Protein AF-A0A963YQ04-F1 (afdb_monomer_lite)

Sequence (102 aa):
MTAATEMTETMDIVLIDKDVKARAAAVAAEAGVSLDTFIRDAILDKLDEAEEDAAFAQLAEERWQEVQDTGLTVAWDEARGWLEARARGENPPRPTGRRLAR

pLDDT: mean 91.17, std 14.15, range [36.91, 98.31]

Secondary structure (DSSP, 8-state):
-----------------HHHHHHHHHHHHHHT--HHHHHHHHHHHHHHHHHHHHHHHHHHHHHHHHHHHH-EE--HHHHHHHHHHHHTT--PPPPPPEEPP-

Organism: NCBI:txid2802396

Radius of gyration: 24.07 Å; chains: 1; bounding box: 66×30×49 Å

Structure (mmCIF, N/CA/C/O backbone):
data_AF-A0A963YQ04-F1
#
_entry.id   AF-A0A963YQ04-F1
#
loop_
_atom_site.group_PDB
_atom_site.id
_atom_site.type_symbol
_atom_site.label_atom_id
_atom_site.label_alt_id
_atom_site.label_comp_id
_atom_site.label_asym_id
_atom_site.label_entity_id
_atom_site.label_seq_id
_atom_site.pdbx_PDB_ins_code
_atom_site.Cartn_x
_atom_site.Cartn_y
_atom_site.Cartn_z
_atom_site.occupancy
_atom_site.B_iso_or_equiv
_atom_site.auth_seq_id
_atom_site.auth_comp_id
_atom_site.auth_asym_id
_atom_site.auth_atom_id
_atom_site.pdbx_PDB_model_num
ATOM 1 N N . MET A 1 1 ? 37.331 15.023 10.608 1.00 38.59 1 MET A N 1
ATOM 2 C CA . MET A 1 1 ? 37.421 13.856 9.710 1.00 38.59 1 MET A CA 1
ATOM 3 C C . MET A 1 1 ? 35.991 13.394 9.501 1.00 38.59 1 MET A C 1
ATOM 5 O O . MET A 1 1 ? 35.443 12.708 10.350 1.00 38.59 1 MET A O 1
ATOM 9 N N . THR A 1 2 ? 35.335 13.973 8.500 1.00 36.91 2 THR A N 1
ATOM 10 C CA . THR A 1 2 ? 33.893 13.837 8.263 1.00 36.91 2 THR A CA 1
ATOM 11 C C . THR A 1 2 ? 33.693 12.591 7.418 1.00 36.91 2 THR A C 1
ATOM 13 O O . THR A 1 2 ? 34.224 12.531 6.312 1.00 36.91 2 THR A O 1
ATOM 16 N N . ALA A 1 3 ? 33.015 11.582 7.965 1.00 41.25 3 ALA A N 1
ATOM 17 C CA . ALA A 1 3 ? 32.646 10.391 7.217 1.00 41.25 3 ALA A CA 1
ATOM 18 C C . ALA A 1 3 ? 31.752 10.823 6.049 1.00 41.25 3 ALA A C 1
ATOM 20 O O . ALA A 1 3 ? 30.687 11.403 6.259 1.00 41.25 3 ALA A O 1
ATOM 21 N N . ALA A 1 4 ? 32.234 10.609 4.828 1.00 43.28 4 ALA A N 1
ATOM 22 C CA . ALA A 1 4 ? 31.398 10.689 3.650 1.00 43.28 4 ALA A CA 1
ATOM 23 C C . ALA A 1 4 ? 30.396 9.538 3.745 1.00 43.28 4 ALA A C 1
ATOM 25 O O . ALA A 1 4 ? 30.794 8.380 3.841 1.00 43.28 4 ALA A O 1
ATOM 26 N N . THR A 1 5 ? 29.112 9.876 3.779 1.00 49.06 5 THR A N 1
ATOM 27 C CA . THR A 1 5 ? 28.013 8.955 3.510 1.00 49.06 5 THR A CA 1
ATOM 28 C C . THR A 1 5 ? 28.308 8.239 2.194 1.00 49.06 5 THR A C 1
ATOM 30 O O . THR A 1 5 ? 28.243 8.855 1.131 1.00 49.06 5 THR A O 1
ATOM 33 N N . GLU A 1 6 ? 28.698 6.968 2.261 1.00 52.66 6 GLU A N 1
ATOM 34 C CA . GLU A 1 6 ? 28.754 6.110 1.082 1.00 52.66 6 GLU A CA 1
ATOM 35 C C . GLU A 1 6 ? 27.330 6.003 0.529 1.00 52.66 6 GLU A C 1
ATOM 37 O O . GLU A 1 6 ? 26.386 5.685 1.251 1.00 52.66 6 GLU A O 1
ATOM 42 N N . MET A 1 7 ? 27.159 6.355 -0.742 1.00 52.12 7 MET A N 1
ATOM 43 C CA . MET A 1 7 ? 25.893 6.201 -1.445 1.00 52.12 7 MET A CA 1
ATOM 44 C C . MET A 1 7 ? 25.643 4.704 -1.659 1.00 52.12 7 MET A C 1
ATOM 46 O O . MET A 1 7 ? 26.348 4.063 -2.435 1.00 52.12 7 MET A O 1
ATOM 50 N N . THR A 1 8 ? 24.664 4.147 -0.949 1.00 70.75 8 THR A N 1
ATOM 51 C CA . THR A 1 8 ? 24.287 2.724 -0.956 1.00 70.75 8 THR A CA 1
ATOM 52 C C . THR A 1 8 ? 23.507 2.331 -2.220 1.00 70.75 8 THR A C 1
ATOM 54 O O . THR A 1 8 ? 22.405 1.803 -2.128 1.00 70.75 8 THR A O 1
ATOM 57 N N . GLU A 1 9 ? 24.026 2.602 -3.416 1.00 75.31 9 GLU A N 1
ATOM 58 C CA . GLU A 1 9 ? 23.446 2.060 -4.653 1.00 75.31 9 GLU A CA 1
ATOM 59 C C . GLU A 1 9 ? 24.259 0.845 -5.101 1.00 75.31 9 GLU A C 1
ATOM 61 O O . GLU A 1 9 ? 25.455 0.938 -5.377 1.00 75.31 9 GLU A O 1
ATOM 66 N N . THR A 1 10 ? 23.604 -0.315 -5.145 1.00 84.56 10 THR A N 1
ATOM 67 C CA . THR A 1 10 ? 24.180 -1.555 -5.678 1.00 84.56 10 THR A CA 1
ATOM 68 C C . THR A 1 10 ? 23.584 -1.818 -7.055 1.00 84.56 10 THR A C 1
ATOM 70 O O . THR A 1 10 ? 22.401 -1.571 -7.279 1.00 84.56 10 THR A O 1
ATOM 73 N N . MET A 1 11 ? 24.410 -2.285 -7.993 1.00 85.81 11 MET A N 1
ATOM 74 C CA . MET A 1 11 ? 23.967 -2.666 -9.332 1.00 85.81 11 MET A CA 1
ATOM 75 C C . MET A 1 11 ? 23.904 -4.186 -9.436 1.00 85.81 11 MET A C 1
ATOM 77 O O . MET A 1 11 ? 24.939 -4.854 -9.422 1.00 85.81 11 MET A O 1
ATOM 81 N N . ASP A 1 12 ? 22.692 -4.702 -9.603 1.00 88.12 12 ASP A N 1
ATOM 82 C CA . ASP A 1 12 ? 22.417 -6.125 -9.764 1.00 88.12 12 ASP A CA 1
ATOM 83 C C . ASP A 1 12 ? 22.010 -6.459 -11.205 1.00 88.12 12 ASP A C 1
ATOM 85 O O . ASP A 1 12 ? 21.458 -5.636 -11.938 1.00 88.12 12 ASP A O 1
ATOM 89 N N . ILE A 1 13 ? 22.283 -7.695 -11.634 1.00 91.25 13 ILE A N 1
ATOM 90 C CA . ILE A 1 13 ? 21.897 -8.183 -12.963 1.00 91.25 13 ILE A CA 1
ATOM 91 C C . ILE A 1 13 ? 20.566 -8.927 -12.850 1.00 91.25 13 ILE A C 1
ATOM 93 O O . ILE A 1 13 ? 20.496 -10.002 -12.257 1.00 91.25 13 ILE A O 1
ATOM 97 N N . VAL A 1 14 ? 19.525 -8.388 -13.484 1.00 90.88 14 VAL A N 1
ATOM 98 C CA . VAL A 1 14 ? 18.189 -8.998 -13.545 1.00 90.88 14 VAL A CA 1
ATOM 99 C C . VAL A 1 14 ? 17.977 -9.660 -14.907 1.00 90.88 14 VAL A C 1
ATOM 101 O O . VAL A 1 14 ? 18.172 -9.040 -15.955 1.00 90.88 14 VAL A O 1
ATOM 104 N N . LEU A 1 15 ? 17.561 -10.931 -14.907 1.00 94.81 15 LEU A N 1
ATOM 105 C CA . LEU A 1 15 ? 17.183 -11.632 -16.134 1.00 94.81 15 LEU A CA 1
ATOM 106 C C . LEU A 1 15 ? 15.784 -11.189 -16.571 1.00 94.81 15 LEU A C 1
ATOM 108 O O . LEU A 1 15 ? 14.806 -11.413 -15.864 1.00 94.81 15 LEU A O 1
ATOM 112 N N . ILE A 1 16 ? 15.694 -10.597 -17.760 1.00 94.00 16 ILE A N 1
ATOM 113 C CA . ILE A 1 16 ? 14.438 -10.129 -18.349 1.00 94.00 16 ILE A CA 1
ATOM 114 C C . ILE A 1 16 ? 14.321 -10.719 -19.751 1.00 94.00 16 ILE A C 1
ATOM 116 O O . ILE A 1 16 ? 15.303 -10.776 -20.497 1.00 94.00 16 ILE A O 1
ATOM 120 N N . ASP A 1 17 ? 13.114 -11.152 -20.108 1.00 97.75 17 ASP A N 1
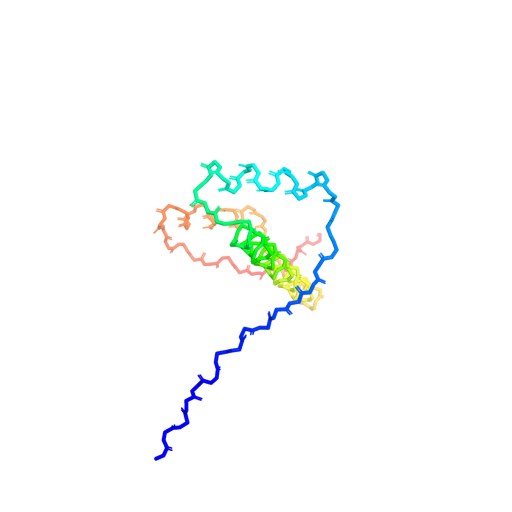ATOM 121 C CA . ASP A 1 17 ? 12.819 -11.612 -21.459 1.00 97.75 17 ASP A CA 1
ATOM 122 C C . ASP A 1 17 ? 13.111 -10.516 -22.503 1.00 97.75 17 ASP A C 1
ATOM 124 O O . ASP A 1 17 ? 12.890 -9.321 -22.279 1.00 97.75 17 ASP A O 1
ATOM 128 N N . LYS A 1 18 ? 13.622 -10.924 -23.667 1.00 97.44 18 LYS A N 1
ATOM 129 C CA . LYS A 1 18 ? 14.049 -9.994 -24.722 1.00 97.44 18 LYS A CA 1
ATOM 130 C C . LYS A 1 18 ? 12.894 -9.126 -25.239 1.00 97.44 18 LYS A C 1
ATOM 132 O O . LYS A 1 18 ? 13.112 -7.948 -25.526 1.00 97.44 18 LYS A O 1
ATOM 137 N N . ASP A 1 19 ? 11.686 -9.680 -25.334 1.00 97.94 19 ASP A N 1
ATOM 138 C CA . ASP A 1 19 ? 10.525 -8.982 -25.879 1.00 97.94 19 ASP A CA 1
ATOM 139 C C . ASP A 1 19 ? 9.994 -7.993 -24.833 1.00 97.94 19 ASP A C 1
ATOM 141 O O . ASP A 1 19 ? 9.618 -6.867 -25.165 1.00 97.94 19 ASP A O 1
ATOM 145 N N . VAL A 1 20 ? 10.061 -8.360 -23.547 1.00 97.12 20 VAL A N 1
ATOM 146 C CA . VAL A 1 20 ? 9.776 -7.449 -22.426 1.00 97.12 20 VAL A CA 1
ATOM 147 C C . VAL A 1 20 ? 10.761 -6.281 -22.409 1.00 97.12 20 VAL A C 1
ATOM 149 O O . VAL A 1 20 ? 10.335 -5.129 -22.341 1.00 97.12 20 VAL A O 1
ATOM 152 N N . LYS A 1 21 ? 12.065 -6.550 -22.550 1.00 96.56 21 LYS A N 1
ATOM 153 C CA . LYS A 1 21 ? 13.094 -5.503 -22.610 1.00 96.56 21 LYS A CA 1
ATOM 154 C C . LYS A 1 21 ? 12.860 -4.536 -23.774 1.00 96.56 21 LYS A C 1
ATOM 156 O O . LYS A 1 21 ? 12.989 -3.328 -23.593 1.00 96.56 21 LYS A O 1
ATOM 161 N N . ALA A 1 22 ? 12.497 -5.048 -24.952 1.00 98.00 22 ALA A N 1
ATOM 162 C CA . ALA A 1 22 ? 12.206 -4.220 -26.122 1.00 98.00 22 ALA A CA 1
ATOM 163 C C . ALA A 1 22 ? 10.984 -3.314 -25.901 1.00 98.00 22 ALA A C 1
ATOM 165 O O . ALA A 1 22 ? 11.030 -2.126 -26.221 1.00 98.00 22 ALA A O 1
ATOM 166 N N . ARG A 1 23 ? 9.911 -3.850 -25.305 1.00 97.94 23 ARG A N 1
ATOM 167 C CA . ARG A 1 23 ? 8.709 -3.074 -24.964 1.00 97.94 23 ARG A CA 1
ATOM 168 C C . ARG A 1 23 ? 8.997 -1.996 -23.923 1.00 97.94 23 ARG A C 1
ATOM 170 O O . ARG A 1 23 ? 8.594 -0.857 -24.120 1.00 97.94 23 ARG A O 1
ATOM 177 N N . ALA A 1 24 ? 9.722 -2.336 -22.857 1.00 96.94 24 ALA A N 1
ATOM 178 C CA . ALA A 1 24 ? 10.119 -1.375 -21.831 1.00 96.94 24 ALA A CA 1
ATOM 179 C C . ALA A 1 24 ? 10.976 -0.244 -22.420 1.00 96.94 24 ALA A C 1
ATOM 181 O O . ALA A 1 24 ? 10.755 0.919 -22.109 1.00 96.94 24 ALA A O 1
ATOM 182 N N . ALA A 1 25 ? 11.901 -0.565 -23.332 1.00 97.75 25 ALA A N 1
ATOM 183 C CA . ALA A 1 25 ? 12.730 0.439 -23.995 1.00 97.75 25 ALA A CA 1
ATOM 184 C C . ALA A 1 25 ? 11.911 1.397 -24.873 1.00 97.75 25 ALA A C 1
ATOM 186 O O . ALA A 1 25 ? 12.189 2.594 -24.877 1.00 97.75 25 ALA A O 1
ATOM 187 N N . ALA A 1 26 ? 10.905 0.890 -25.593 1.00 98.31 26 ALA A N 1
ATOM 188 C CA . ALA A 1 26 ? 10.012 1.726 -26.394 1.00 98.31 26 ALA A CA 1
ATOM 189 C C . ALA A 1 26 ? 9.210 2.699 -25.514 1.00 98.31 26 ALA A C 1
ATOM 191 O O . ALA A 1 26 ? 9.209 3.897 -25.782 1.00 98.31 26 ALA A O 1
ATOM 192 N N . VAL A 1 27 ? 8.614 2.204 -24.423 1.00 98.25 27 VAL A N 1
ATOM 193 C CA . VAL A 1 27 ? 7.849 3.038 -23.478 1.00 98.25 27 VAL A CA 1
ATOM 194 C C . VAL A 1 27 ? 8.748 4.065 -22.784 1.00 98.25 27 VAL A C 1
ATOM 196 O O . VAL A 1 27 ? 8.387 5.235 -22.696 1.00 98.25 27 VAL A O 1
ATOM 199 N N . ALA A 1 28 ? 9.944 3.664 -22.344 1.00 98.06 28 ALA A N 1
ATOM 200 C CA . ALA A 1 28 ? 10.914 4.575 -21.737 1.00 98.06 28 ALA A CA 1
ATOM 201 C C . ALA A 1 28 ? 11.313 5.704 -22.703 1.00 98.06 28 ALA A C 1
ATOM 203 O O . ALA A 1 28 ? 11.341 6.871 -22.314 1.00 98.06 28 ALA A O 1
ATOM 204 N N . ALA A 1 29 ? 11.554 5.370 -23.977 1.00 98.00 29 ALA A N 1
ATOM 205 C CA . ALA A 1 29 ? 11.877 6.350 -25.009 1.00 98.00 29 ALA A CA 1
ATOM 206 C C . ALA A 1 29 ? 10.718 7.325 -25.278 1.00 98.00 29 ALA A C 1
ATOM 208 O O . ALA A 1 29 ? 10.960 8.525 -25.395 1.00 98.00 29 ALA A O 1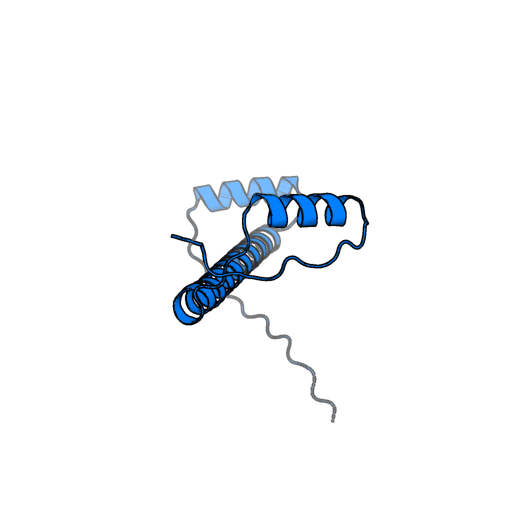
ATOM 209 N N . GLU A 1 30 ? 9.473 6.839 -25.334 1.00 98.19 30 GLU A N 1
ATOM 210 C CA . GLU A 1 30 ? 8.273 7.682 -25.465 1.00 98.19 30 GLU A CA 1
ATOM 211 C C . GLU A 1 30 ? 8.094 8.626 -24.267 1.00 98.19 30 GLU A C 1
ATOM 213 O O . GLU A 1 30 ? 7.710 9.782 -24.443 1.00 98.19 30 GLU A O 1
ATOM 218 N N . ALA A 1 31 ? 8.426 8.161 -23.060 1.00 96.75 31 ALA A N 1
ATOM 219 C CA . ALA A 1 31 ? 8.394 8.948 -21.829 1.00 96.75 31 ALA A CA 1
ATOM 220 C C . ALA A 1 31 ? 9.624 9.862 -21.637 1.00 96.75 31 ALA A C 1
ATOM 222 O O . ALA A 1 31 ? 9.650 10.667 -20.707 1.00 96.75 31 ALA A O 1
ATOM 223 N N . GLY A 1 32 ? 10.643 9.763 -2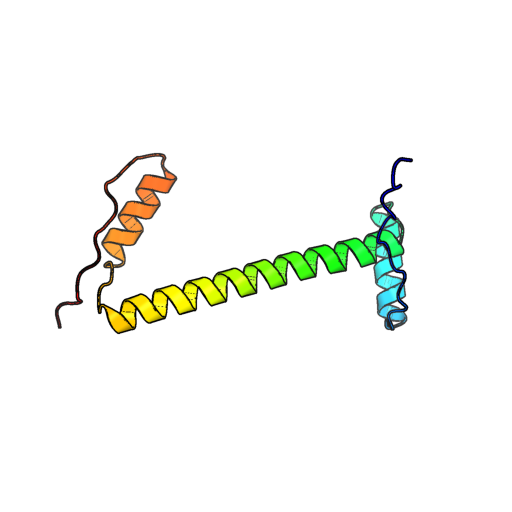2.499 1.00 98.00 32 GLY A N 1
ATOM 224 C CA . GLY A 1 32 ? 11.865 10.569 -22.416 1.00 98.00 32 GLY A CA 1
ATOM 225 C C . GLY A 1 32 ? 12.813 10.188 -21.272 1.00 98.00 32 GLY A C 1
ATOM 226 O O . GLY A 1 32 ? 13.642 11.007 -20.876 1.00 98.00 32 GLY A O 1
ATOM 227 N N . VAL A 1 33 ? 12.715 8.965 -20.745 1.00 97.88 33 VAL A N 1
ATOM 228 C CA . VAL A 1 33 ? 13.569 8.442 -19.665 1.00 97.88 33 VAL A CA 1
ATOM 229 C C . VAL A 1 33 ? 14.466 7.305 -20.158 1.00 97.88 33 VAL A C 1
ATOM 231 O O . VAL A 1 33 ? 14.247 6.716 -21.218 1.00 97.88 33 VAL A O 1
ATOM 234 N N . SER A 1 34 ? 15.515 6.986 -19.396 1.00 97.44 34 SER A N 1
ATOM 235 C CA . SER A 1 34 ? 16.361 5.829 -19.706 1.00 97.44 34 SER A CA 1
ATOM 236 C C . SER A 1 34 ? 15.649 4.514 -19.363 1.00 97.44 34 SER A C 1
ATOM 238 O O . SER A 1 34 ? 14.790 4.477 -18.484 1.00 97.44 34 SER A O 1
ATOM 240 N N . LEU A 1 35 ? 16.038 3.415 -20.019 1.00 95.81 35 LEU A N 1
ATOM 241 C CA . LEU A 1 35 ? 15.519 2.082 -19.689 1.00 95.81 35 LEU A CA 1
ATOM 242 C C . LEU A 1 35 ? 15.823 1.684 -18.232 1.00 95.81 35 LEU A C 1
ATOM 244 O O . LEU A 1 35 ? 14.985 1.051 -17.602 1.00 95.81 35 LEU A O 1
ATOM 248 N N . ASP A 1 36 ? 16.999 2.048 -17.709 1.00 93.81 36 ASP A N 1
ATOM 249 C CA . ASP A 1 36 ? 17.378 1.765 -16.315 1.00 93.81 36 ASP A CA 1
ATOM 250 C C . ASP A 1 36 ? 16.448 2.481 -15.333 1.00 93.81 36 ASP A C 1
ATOM 252 O O . ASP A 1 36 ? 15.871 1.846 -14.457 1.00 93.81 36 ASP A O 1
ATOM 256 N N . THR A 1 37 ? 16.237 3.784 -15.547 1.00 95.44 37 THR A N 1
ATOM 257 C CA . THR A 1 37 ? 15.306 4.603 -14.758 1.00 95.44 37 THR A CA 1
ATOM 258 C C . THR A 1 37 ? 13.905 4.009 -14.796 1.00 95.44 37 THR A C 1
ATOM 260 O O . THR A 1 37 ? 13.321 3.761 -13.752 1.00 95.44 37 THR A O 1
ATOM 263 N N . PHE A 1 38 ? 13.408 3.680 -15.990 1.00 96.50 38 PHE A N 1
ATOM 264 C CA . PHE A 1 38 ? 12.084 3.089 -16.153 1.00 96.50 38 PHE A CA 1
ATOM 265 C C . PHE A 1 38 ? 11.922 1.765 -15.389 1.00 96.50 38 PHE A C 1
ATOM 267 O O . PHE A 1 38 ? 10.894 1.540 -14.759 1.00 96.50 38 PHE A O 1
ATOM 274 N N . ILE A 1 39 ? 12.924 0.879 -15.432 1.00 94.62 39 ILE A N 1
ATOM 275 C CA . ILE A 1 39 ? 12.872 -0.405 -14.715 1.00 94.62 39 ILE A CA 1
ATOM 276 C C . ILE A 1 39 ? 12.947 -0.189 -13.203 1.00 94.62 39 ILE A C 1
ATOM 278 O O . ILE A 1 39 ? 12.217 -0.845 -12.465 1.00 94.62 39 ILE A O 1
ATOM 282 N N . ARG A 1 40 ? 13.817 0.713 -12.741 1.00 94.69 40 ARG A N 1
ATOM 283 C CA . ARG A 1 40 ? 13.952 1.041 -11.321 1.00 94.69 40 ARG A CA 1
ATOM 284 C C . ARG A 1 40 ? 12.651 1.600 -10.760 1.00 94.69 40 ARG A C 1
ATOM 286 O O . ARG A 1 40 ? 12.184 1.096 -9.746 1.00 94.69 40 ARG A O 1
ATOM 293 N N . ASP A 1 41 ? 12.059 2.573 -11.444 1.00 95.94 41 ASP A N 1
ATOM 294 C CA . ASP A 1 41 ? 10.797 3.187 -11.033 1.00 95.94 41 ASP A CA 1
ATOM 295 C C . ASP A 1 41 ? 9.676 2.140 -11.010 1.00 95.94 41 ASP A C 1
ATOM 297 O O . ASP A 1 41 ? 8.960 2.031 -10.025 1.00 95.94 41 ASP A O 1
ATOM 301 N N . ALA A 1 42 ? 9.606 1.258 -12.014 1.00 95.69 42 ALA A N 1
ATOM 302 C CA . ALA A 1 42 ? 8.628 0.170 -12.025 1.00 95.69 42 ALA A CA 1
ATOM 303 C C . ALA A 1 42 ? 8.798 -0.829 -10.861 1.00 95.69 42 ALA A C 1
ATOM 305 O O . ALA A 1 42 ? 7.818 -1.420 -10.406 1.00 95.69 42 ALA A O 1
ATOM 306 N N . ILE A 1 43 ? 10.029 -1.056 -10.388 1.00 95.19 43 ILE A N 1
ATOM 307 C CA . ILE A 1 43 ? 10.282 -1.875 -9.195 1.00 95.19 43 ILE A CA 1
ATOM 308 C C . ILE A 1 43 ? 9.836 -1.128 -7.938 1.00 95.19 43 ILE A C 1
ATOM 310 O O . ILE A 1 43 ? 9.198 -1.747 -7.092 1.00 95.19 43 ILE A O 1
ATOM 314 N N . LEU A 1 44 ? 10.143 0.169 -7.824 1.00 96.19 44 LEU A N 1
ATOM 315 C CA . LEU A 1 44 ? 9.715 1.003 -6.696 1.00 96.19 44 LEU A CA 1
ATOM 316 C C . LEU A 1 44 ? 8.190 1.044 -6.592 1.00 96.19 44 LEU A C 1
ATOM 318 O O . LEU A 1 44 ? 7.657 0.693 -5.548 1.00 96.19 44 LEU A O 1
ATOM 322 N N . ASP A 1 45 ? 7.497 1.319 -7.697 1.00 96.94 45 ASP A N 1
ATOM 323 C CA . ASP A 1 45 ? 6.033 1.319 -7.748 1.00 96.94 45 ASP A CA 1
ATOM 324 C C . ASP A 1 45 ? 5.457 -0.022 -7.266 1.00 96.94 45 ASP A C 1
ATOM 326 O O . ASP A 1 45 ? 4.464 -0.067 -6.538 1.00 96.94 45 ASP A O 1
ATOM 330 N N . LYS A 1 46 ? 6.089 -1.142 -7.654 1.00 97.38 46 LYS A N 1
ATOM 331 C CA . LYS A 1 46 ? 5.613 -2.468 -7.252 1.00 97.38 46 LYS A CA 1
ATOM 332 C C . LYS A 1 46 ? 5.940 -2.814 -5.800 1.00 97.38 46 LYS A C 1
ATOM 334 O O . LYS A 1 46 ? 5.197 -3.586 -5.192 1.00 97.38 46 LYS A O 1
ATOM 339 N N . LEU A 1 47 ? 7.043 -2.294 -5.266 1.00 97.88 47 LEU A N 1
ATOM 340 C CA . LEU A 1 47 ? 7.379 -2.416 -3.850 1.00 97.88 47 LEU A CA 1
ATOM 341 C C . LEU A 1 47 ? 6.377 -1.636 -3.006 1.00 97.88 47 LEU A C 1
ATOM 343 O O . LEU A 1 47 ? 5.794 -2.231 -2.108 1.00 97.88 47 LEU A O 1
ATOM 347 N N . ASP A 1 48 ? 6.108 -0.379 -3.358 1.00 97.62 48 ASP A N 1
ATOM 348 C CA . ASP A 1 48 ? 5.148 0.468 -2.650 1.00 97.62 48 ASP A CA 1
ATOM 349 C C . ASP A 1 48 ? 3.757 -0.193 -2.617 1.00 97.62 48 ASP A C 1
ATOM 351 O O . ASP A 1 48 ? 3.174 -0.354 -1.546 1.00 97.62 48 ASP A O 1
ATOM 355 N N . GLU A 1 49 ? 3.264 -0.693 -3.760 1.00 97.69 49 GLU A N 1
ATOM 356 C CA . GLU A 1 49 ? 1.992 -1.435 -3.829 1.00 97.69 49 GLU A CA 1
ATOM 357 C C . GLU A 1 49 ? 1.997 -2.670 -2.907 1.00 97.69 49 GLU A C 1
ATOM 359 O O . GLU A 1 49 ? 1.049 -2.905 -2.158 1.00 97.69 49 GLU A O 1
ATOM 364 N N . ALA A 1 50 ? 3.072 -3.466 -2.938 1.00 98.19 50 ALA A N 1
ATOM 365 C CA . ALA A 1 50 ? 3.171 -4.679 -2.130 1.00 98.19 50 ALA A CA 1
ATOM 366 C C . ALA A 1 50 ? 3.271 -4.382 -0.624 1.00 98.19 50 ALA A C 1
ATOM 368 O O . ALA A 1 50 ? 2.737 -5.139 0.191 1.00 98.19 50 ALA A O 1
ATOM 369 N N . GLU A 1 51 ? 3.952 -3.302 -0.248 1.00 97.62 51 GLU A N 1
ATOM 370 C CA . GLU A 1 51 ? 4.082 -2.853 1.137 1.00 97.62 51 GLU A CA 1
ATOM 371 C C . GLU A 1 51 ? 2.755 -2.304 1.673 1.00 97.62 51 GLU A C 1
ATOM 373 O O . GLU A 1 51 ? 2.359 -2.655 2.789 1.00 97.62 51 GLU A O 1
ATOM 378 N N . GLU A 1 52 ? 2.026 -1.519 0.876 1.00 97.94 52 GLU A N 1
ATOM 379 C CA . GLU A 1 52 ? 0.682 -1.042 1.218 1.00 97.94 52 GLU A CA 1
ATOM 380 C C . GLU A 1 52 ? -0.307 -2.203 1.398 1.00 97.94 52 GLU A C 1
ATOM 382 O O . GLU A 1 52 ? -1.029 -2.252 2.401 1.00 97.94 52 GLU A O 1
ATOM 387 N N . ASP A 1 53 ? -0.299 -3.175 0.482 1.00 97.81 53 ASP A N 1
ATOM 388 C CA . ASP A 1 53 ? -1.138 -4.374 0.561 1.00 97.81 53 ASP A CA 1
ATOM 389 C C . ASP A 1 53 ? -0.822 -5.205 1.811 1.00 97.81 53 ASP A C 1
ATOM 391 O O . ASP A 1 53 ? -1.730 -5.639 2.532 1.00 97.81 53 ASP A O 1
ATOM 395 N N . ALA A 1 54 ? 0.465 -5.411 2.103 1.00 97.81 54 ALA A N 1
ATOM 396 C CA . ALA A 1 54 ? 0.901 -6.147 3.284 1.00 97.81 54 ALA A CA 1
ATOM 397 C C . ALA A 1 54 ? 0.489 -5.429 4.578 1.00 97.81 54 ALA A C 1
ATOM 399 O O . ALA A 1 54 ? -0.035 -6.068 5.496 1.00 97.81 54 ALA A O 1
ATOM 400 N N . ALA A 1 55 ? 0.660 -4.106 4.639 1.00 98.12 55 ALA A N 1
ATOM 401 C CA . ALA A 1 55 ? 0.247 -3.297 5.780 1.00 98.12 55 ALA A CA 1
ATOM 402 C C . ALA A 1 55 ? -1.278 -3.326 5.979 1.00 98.12 55 ALA A C 1
ATOM 404 O O . ALA A 1 55 ? -1.758 -3.458 7.109 1.00 98.12 55 ALA A O 1
ATOM 405 N N . PHE A 1 56 ? -2.057 -3.253 4.895 1.00 97.56 56 PHE A N 1
ATOM 406 C CA . PHE A 1 56 ? -3.513 -3.360 4.952 1.00 97.56 56 PHE A CA 1
ATOM 407 C C . PHE A 1 56 ? -3.965 -4.740 5.445 1.00 97.56 56 PHE A C 1
ATOM 409 O O . PHE A 1 56 ? -4.827 -4.823 6.325 1.00 97.56 56 PHE A O 1
ATOM 416 N N . ALA A 1 57 ? -3.363 -5.816 4.930 1.00 98.06 57 ALA A N 1
ATOM 417 C CA . ALA A 1 57 ? -3.662 -7.182 5.349 1.00 98.06 57 ALA A CA 1
ATOM 418 C C . ALA A 1 57 ? -3.323 -7.417 6.828 1.00 98.06 57 ALA A C 1
ATOM 420 O O . ALA A 1 57 ? -4.141 -7.973 7.563 1.00 98.06 57 ALA A O 1
ATOM 421 N N . GLN A 1 58 ? -2.162 -6.941 7.286 1.00 98.19 58 GLN A N 1
ATOM 422 C CA . GLN A 1 58 ? -1.774 -7.024 8.692 1.00 98.19 58 GLN A CA 1
ATOM 423 C C . GLN A 1 58 ? -2.773 -6.286 9.591 1.00 98.19 58 GLN A C 1
ATOM 425 O O . GLN A 1 58 ? -3.252 -6.845 10.576 1.00 98.19 58 GLN A O 1
ATOM 430 N N . LEU A 1 59 ? -3.149 -5.057 9.228 1.00 98.12 59 LEU A N 1
ATOM 431 C CA . LEU A 1 59 ? -4.119 -4.270 9.987 1.00 98.12 59 LEU A CA 1
ATOM 432 C C . LEU A 1 59 ? -5.506 -4.932 10.024 1.00 98.12 59 LEU A C 1
ATOM 434 O O . LEU A 1 59 ? -6.216 -4.841 11.029 1.00 98.12 59 LEU A O 1
ATOM 438 N N . ALA A 1 60 ? -5.922 -5.565 8.927 1.00 96.94 60 ALA A N 1
ATOM 439 C CA . ALA A 1 60 ? -7.174 -6.309 8.870 1.00 96.94 60 ALA A CA 1
ATOM 440 C C . ALA A 1 60 ? -7.149 -7.514 9.818 1.00 96.94 60 ALA A C 1
ATOM 442 O O . ALA A 1 60 ? -8.116 -7.714 10.551 1.00 96.94 60 ALA A O 1
ATOM 443 N N . GLU A 1 61 ? -6.044 -8.262 9.848 1.00 98.06 61 GLU A N 1
ATOM 444 C CA . GLU A 1 61 ? -5.867 -9.391 10.762 1.00 98.06 61 GLU A CA 1
ATOM 445 C C . GLU A 1 61 ? -5.874 -8.934 12.226 1.00 98.06 61 GLU A C 1
ATOM 447 O O . GLU A 1 61 ? -6.616 -9.485 13.034 1.00 98.06 61 GLU A O 1
ATOM 452 N N . GLU A 1 62 ? -5.137 -7.874 12.569 1.00 97.69 62 GLU A N 1
ATOM 453 C CA . GLU A 1 62 ? -5.128 -7.306 13.926 1.00 97.69 62 GLU A CA 1
ATOM 454 C C . GLU A 1 62 ? -6.538 -6.910 14.390 1.00 97.69 62 GLU A C 1
ATOM 456 O O . GLU A 1 62 ? -6.969 -7.257 15.492 1.00 97.69 62 GLU A O 1
ATOM 461 N N . ARG A 1 63 ? -7.300 -6.230 13.524 1.00 95.50 63 ARG A N 1
ATOM 462 C CA . ARG A 1 63 ? -8.692 -5.8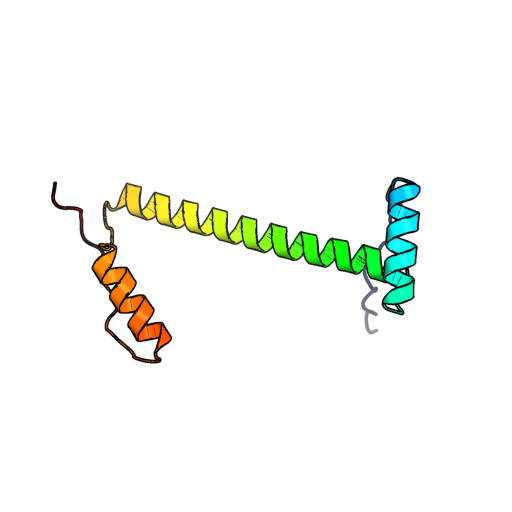47 13.811 1.00 95.50 63 ARG A CA 1
ATOM 463 C C . ARG A 1 63 ? -9.619 -7.051 13.897 1.00 95.50 63 ARG A C 1
ATOM 465 O O . ARG A 1 63 ? -10.561 -7.038 14.687 1.00 95.50 63 ARG A O 1
ATOM 472 N N . TRP A 1 64 ? -9.386 -8.074 13.082 1.00 95.19 64 TRP A N 1
ATOM 473 C CA . TRP A 1 64 ? -10.161 -9.304 13.138 1.00 95.19 64 TRP A CA 1
ATOM 474 C C . TRP A 1 64 ? -9.935 -10.034 14.462 1.00 95.19 64 TRP A C 1
ATOM 476 O O . TRP A 1 64 ? -10.910 -10.413 15.108 1.00 95.19 64 TRP A O 1
ATOM 486 N N . GLN A 1 65 ? -8.688 -10.138 14.922 1.00 97.38 65 GLN A N 1
ATOM 487 C CA . GLN A 1 65 ? -8.375 -10.702 16.236 1.00 97.38 65 GLN A CA 1
ATOM 488 C C . GLN A 1 65 ? -9.053 -9.921 17.370 1.00 97.38 65 GLN A C 1
ATOM 490 O O . GLN A 1 65 ? -9.687 -10.527 18.229 1.00 97.38 65 GLN A O 1
ATOM 495 N N . GLU A 1 66 ? -9.052 -8.583 17.331 1.00 94.75 66 GLU A N 1
ATOM 496 C CA . GLU A 1 66 ? -9.767 -7.769 18.327 1.00 94.75 66 GLU A CA 1
ATOM 497 C C . GLU A 1 66 ? -11.279 -8.069 18.355 1.00 94.75 66 GLU A C 1
ATOM 499 O O . GLU A 1 66 ? -11.893 -8.159 19.426 1.00 94.75 66 GLU A O 1
ATOM 504 N N . VAL A 1 67 ? -11.900 -8.255 17.188 1.00 94.12 67 VAL A N 1
ATOM 505 C CA . VAL A 1 67 ? -13.314 -8.650 17.098 1.00 94.12 67 VAL A CA 1
ATOM 506 C C . VAL A 1 67 ? -13.528 -10.045 17.683 1.00 94.12 67 VAL A C 1
ATOM 508 O O . VAL A 1 67 ? -14.497 -10.243 18.418 1.00 94.12 67 VAL A O 1
ATOM 511 N N . GLN A 1 68 ? -12.637 -10.994 17.401 1.00 95.12 68 GLN A N 1
ATOM 512 C CA . GLN A 1 68 ? -12.716 -12.360 17.922 1.00 95.12 68 GLN A CA 1
ATOM 513 C C . GLN A 1 68 ? -12.566 -12.394 19.454 1.00 95.12 68 GLN A C 1
ATOM 515 O O . GLN A 1 68 ? -13.319 -13.103 20.124 1.00 95.12 68 GLN A O 1
ATOM 520 N N . ASP A 1 69 ? -11.672 -11.575 20.010 1.00 96.19 69 ASP A N 1
ATOM 521 C CA . ASP A 1 69 ? -11.410 -11.486 21.449 1.00 96.19 69 ASP A CA 1
ATOM 522 C C . ASP A 1 69 ? -12.531 -10.770 22.218 1.00 96.19 69 ASP A C 1
ATOM 524 O O . ASP A 1 69 ? -12.948 -11.195 23.300 1.00 96.19 69 ASP A O 1
ATOM 528 N N . THR A 1 70 ? -13.035 -9.655 21.682 1.00 94.12 70 THR A N 1
ATOM 529 C CA . THR A 1 70 ? -13.981 -8.780 22.401 1.00 94.12 70 THR A CA 1
ATOM 530 C C . THR A 1 70 ? -15.448 -9.077 22.076 1.00 94.12 70 THR A C 1
ATOM 532 O O . THR A 1 70 ? -16.351 -8.818 22.890 1.00 94.12 70 THR A O 1
ATOM 535 N N . GLY A 1 71 ? -15.704 -9.597 20.873 1.00 94.44 71 GLY A N 1
ATOM 536 C CA . GLY A 1 71 ? -17.025 -9.704 20.258 1.00 94.44 71 GLY A CA 1
ATOM 537 C C . GLY A 1 71 ? -17.665 -8.353 19.920 1.00 94.44 71 GLY 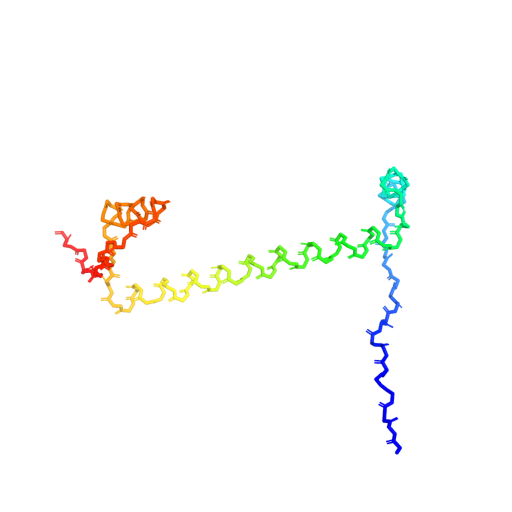A C 1
ATOM 538 O O . GLY A 1 71 ? -18.864 -8.310 19.636 1.00 94.44 71 GLY A O 1
ATOM 539 N N . LEU A 1 72 ? -16.928 -7.241 20.018 1.00 94.62 72 LEU A N 1
ATOM 540 C CA . LEU A 1 72 ? -17.451 -5.900 19.773 1.00 94.62 72 LEU A CA 1
ATOM 541 C C . LEU A 1 72 ? -17.359 -5.558 18.288 1.00 94.62 72 LEU A C 1
ATOM 543 O O . LEU A 1 72 ? -16.301 -5.632 17.677 1.00 94.62 72 LEU A O 1
ATOM 547 N N . THR A 1 73 ? -18.479 -5.131 17.715 1.00 93.56 73 THR A N 1
ATOM 548 C CA . THR A 1 73 ? -18.568 -4.694 16.318 1.00 93.56 73 THR A CA 1
ATOM 549 C C . THR A 1 73 ? -19.401 -3.418 16.224 1.00 93.56 73 THR A C 1
ATOM 551 O O . THR A 1 73 ? -20.152 -3.078 17.141 1.00 93.56 73 THR A O 1
ATOM 554 N N . VAL A 1 74 ? -19.259 -2.676 15.130 1.00 93.62 74 VAL A N 1
ATOM 555 C CA . VAL A 1 74 ? -20.122 -1.530 14.815 1.00 93.62 74 VAL A CA 1
ATOM 556 C C . VAL A 1 74 ? -21.079 -1.959 13.710 1.00 93.62 74 VAL A C 1
ATOM 558 O O . VAL A 1 74 ? -20.646 -2.537 12.714 1.00 93.62 74 VAL A O 1
ATOM 561 N N . ALA A 1 75 ? -22.373 -1.678 13.871 1.00 93.31 75 ALA A N 1
ATOM 562 C CA . ALA A 1 75 ? -23.355 -1.951 12.828 1.00 93.31 75 ALA A CA 1
ATOM 563 C C . ALA A 1 75 ? -23.026 -1.143 11.562 1.00 93.31 75 ALA A C 1
ATOM 565 O O . ALA A 1 75 ? -22.695 0.041 11.647 1.00 93.31 75 ALA A O 1
ATOM 566 N N . TRP A 1 76 ? -23.140 -1.769 10.388 1.00 93.38 76 TRP A N 1
ATOM 567 C CA . TRP A 1 76 ? -22.752 -1.139 9.122 1.00 93.38 76 TRP A CA 1
ATOM 568 C C . TRP A 1 76 ? -23.455 0.200 8.879 1.00 93.38 76 TRP A C 1
ATOM 570 O O . TRP A 1 76 ? -22.798 1.155 8.479 1.00 93.38 76 TRP A O 1
ATOM 580 N N . ASP A 1 77 ? -24.748 0.312 9.191 1.00 94.81 77 ASP A N 1
ATOM 581 C CA . ASP A 1 77 ? -25.499 1.559 9.004 1.00 94.81 77 ASP A CA 1
ATOM 582 C C . ASP A 1 77 ? -24.946 2.714 9.861 1.00 94.81 77 ASP A C 1
ATOM 584 O O . ASP A 1 77 ? -24.830 3.844 9.383 1.00 94.81 77 ASP A O 1
ATOM 588 N N . GLU A 1 78 ? -24.525 2.433 11.102 1.00 95.19 78 GLU A N 1
ATOM 589 C CA . GLU A 1 78 ? -23.885 3.427 11.976 1.00 95.19 78 GLU A CA 1
ATOM 590 C C . GLU A 1 78 ? -22.491 3.815 11.458 1.00 95.19 78 GLU A C 1
ATOM 592 O O . GLU A 1 78 ? -22.144 4.999 11.421 1.00 95.19 78 GLU A O 1
ATOM 597 N N . ALA A 1 79 ? -21.692 2.830 11.030 1.00 95.44 79 ALA A N 1
ATOM 598 C CA . ALA A 1 79 ? -20.362 3.066 10.470 1.00 95.44 79 ALA A CA 1
ATOM 599 C C . ALA A 1 79 ? -20.434 3.893 9.179 1.00 95.44 79 ALA A C 1
ATOM 601 O O . ALA A 1 79 ? -19.706 4.874 9.025 1.00 95.44 79 ALA A O 1
ATOM 602 N N . ARG A 1 80 ? -21.346 3.531 8.274 1.00 96.94 80 ARG A N 1
ATOM 603 C CA . ARG A 1 80 ? -21.577 4.218 7.005 1.00 96.94 80 ARG A CA 1
ATOM 604 C C . ARG A 1 80 ? -22.011 5.662 7.226 1.00 96.94 80 ARG A C 1
ATOM 606 O O . ARG A 1 80 ? -21.409 6.559 6.642 1.00 96.94 80 ARG A O 1
ATOM 613 N N . GLY A 1 81 ? -22.997 5.900 8.094 1.00 97.56 81 GLY A N 1
ATOM 614 C CA . GLY A 1 81 ? -23.454 7.256 8.407 1.00 97.56 81 GLY A CA 1
ATOM 615 C C . GLY A 1 81 ? -22.331 8.133 8.970 1.00 97.56 81 GLY A C 1
ATOM 616 O O . GLY A 1 81 ? -22.183 9.291 8.574 1.00 97.56 81 GLY A O 1
ATOM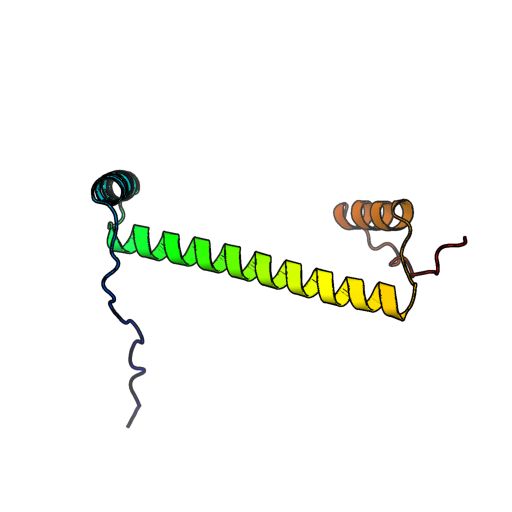 617 N N . TRP A 1 82 ? -21.484 7.565 9.835 1.00 97.75 82 TRP A N 1
ATOM 618 C CA . TRP A 1 82 ? -20.301 8.251 10.352 1.00 97.75 82 TRP A CA 1
ATOM 619 C C . TRP A 1 82 ? -19.274 8.571 9.253 1.00 97.75 82 TRP A C 1
ATOM 621 O O . TRP A 1 82 ? -18.789 9.702 9.187 1.00 97.75 82 TRP A O 1
ATOM 631 N N . LEU A 1 83 ? -18.969 7.615 8.367 1.00 97.62 83 LEU A N 1
ATOM 632 C CA . LEU A 1 83 ? -18.035 7.804 7.249 1.00 97.62 83 LEU A CA 1
ATOM 633 C C . LEU A 1 83 ? -18.525 8.875 6.264 1.00 97.62 83 LEU A C 1
ATOM 635 O O . LEU A 1 83 ? -17.750 9.747 5.876 1.00 97.62 83 LEU A O 1
ATOM 639 N N . GLU A 1 84 ? -19.807 8.854 5.897 1.00 98.00 84 GLU A N 1
ATOM 640 C CA . GLU A 1 84 ? -20.406 9.837 4.987 1.00 98.00 84 GLU A CA 1
ATOM 641 C C . GLU A 1 84 ? -20.377 11.256 5.579 1.00 98.00 84 GLU A C 1
ATOM 643 O O . GLU A 1 84 ? -20.052 12.212 4.876 1.00 98.00 84 GLU A O 1
ATOM 648 N N . ALA A 1 85 ? -20.666 11.413 6.874 1.00 97.88 85 ALA A N 1
ATOM 649 C CA . ALA A 1 85 ? -20.559 12.700 7.562 1.00 97.88 85 ALA A CA 1
ATOM 650 C C . ALA A 1 85 ? -19.108 13.208 7.625 1.00 97.88 85 ALA A C 1
ATOM 652 O O . ALA A 1 85 ? -18.845 14.374 7.324 1.00 97.88 85 ALA A O 1
ATOM 653 N N . ARG A 1 86 ? -18.142 12.327 7.914 1.00 97.69 86 ARG A N 1
ATOM 654 C CA . ARG A 1 86 ? -16.709 12.667 7.871 1.00 97.69 86 ARG A CA 1
ATOM 655 C C . ARG A 1 86 ? -16.257 13.089 6.471 1.00 97.69 86 ARG A C 1
ATOM 657 O O . ARG A 1 86 ? -15.504 14.050 6.354 1.00 97.69 86 ARG A O 1
ATOM 664 N N . ALA A 1 87 ? -16.749 12.432 5.419 1.00 97.44 87 ALA A N 1
ATOM 665 C CA . ALA A 1 87 ? -16.454 12.798 4.032 1.00 97.44 87 ALA A CA 1
ATOM 666 C C . ALA A 1 87 ? -17.001 14.188 3.648 1.00 97.44 87 ALA A C 1
ATOM 668 O O . ALA A 1 87 ? -16.422 14.859 2.797 1.00 97.44 87 ALA A O 1
ATOM 669 N N . ARG A 1 88 ? -18.070 14.657 4.307 1.00 98.06 88 ARG A N 1
ATOM 670 C CA . ARG A 1 88 ? -18.592 16.031 4.174 1.00 98.06 88 ARG A CA 1
ATOM 671 C C . ARG A 1 88 ? -17.853 17.066 5.035 1.00 98.06 88 ARG A C 1
ATOM 673 O O . ARG A 1 88 ? -18.229 18.234 5.028 1.00 98.06 88 ARG A O 1
ATOM 680 N N . GLY A 1 89 ? -16.818 16.663 5.777 1.00 97.94 89 GLY A N 1
ATOM 681 C CA . GLY A 1 89 ? -16.067 17.537 6.684 1.00 97.94 89 GLY A CA 1
ATOM 682 C C . GLY A 1 89 ? -16.741 17.776 8.040 1.00 97.94 89 GLY A C 1
ATOM 683 O O . GLY A 1 89 ? -16.289 18.624 8.809 1.00 97.94 89 GLY A O 1
ATOM 684 N N . GLU A 1 90 ? -17.810 17.044 8.359 1.00 98.12 90 GLU A N 1
ATOM 685 C CA . GLU A 1 90 ? -18.462 17.109 9.668 1.00 98.12 90 GLU A CA 1
ATOM 686 C C . GLU A 1 90 ? -17.634 16.357 10.730 1.00 98.12 90 GLU A C 1
ATOM 688 O O . GLU A 1 90 ? -16.819 15.483 10.421 1.00 98.12 90 GLU A O 1
ATOM 693 N N . ASN A 1 91 ? -17.876 16.654 12.012 1.00 96.19 91 ASN A N 1
ATOM 694 C CA . ASN A 1 91 ? -17.269 15.951 13.151 1.00 96.19 91 ASN A CA 1
ATOM 695 C C . ASN A 1 91 ? -18.324 15.203 13.992 1.00 96.19 91 ASN A C 1
ATOM 697 O O . ASN A 1 91 ? -18.569 15.571 15.143 1.00 96.19 91 ASN A O 1
ATOM 701 N N . PRO A 1 92 ? -18.973 14.159 13.442 1.00 96.38 92 PRO A N 1
ATOM 702 C CA . PRO A 1 92 ? -19.896 13.324 14.206 1.00 96.38 92 PRO A CA 1
ATOM 703 C C . PRO A 1 92 ? -19.156 12.516 15.293 1.00 96.38 92 PRO A C 1
ATOM 705 O O . PRO A 1 92 ? -17.984 12.156 15.112 1.00 96.38 92 PRO A O 1
ATOM 708 N N . PRO A 1 93 ? -19.827 12.162 16.406 1.00 95.25 93 PRO A N 1
ATOM 709 C CA . PRO A 1 93 ? -19.261 11.260 17.404 1.00 95.25 93 PRO A CA 1
ATOM 710 C C . PRO A 1 93 ? -18.957 9.892 16.783 1.00 95.25 93 PRO A C 1
ATOM 712 O O . PRO A 1 93 ? -19.735 9.371 15.984 1.00 95.25 93 PRO A O 1
ATOM 715 N N . ARG A 1 94 ? -17.815 9.300 17.151 1.00 94.25 94 ARG A N 1
ATOM 716 C CA . ARG A 1 94 ? -17.402 7.987 16.639 1.00 94.25 94 ARG A CA 1
ATOM 717 C C . ARG A 1 94 ? -18.338 6.887 17.171 1.00 94.25 94 ARG A C 1
ATOM 719 O O . ARG A 1 94 ? -18.544 6.834 18.386 1.00 94.25 94 ARG A O 1
ATOM 726 N N . PRO A 1 95 ? -18.860 5.991 16.312 1.00 94.62 95 PRO A N 1
ATOM 727 C CA . PRO A 1 95 ? -19.656 4.853 16.751 1.00 94.62 95 PRO A CA 1
ATOM 728 C C . PRO A 1 95 ? -18.887 3.983 17.744 1.00 94.62 95 PRO A C 1
ATOM 730 O O . PRO A 1 95 ? -17.698 3.712 17.564 1.00 94.62 95 PRO A O 1
ATOM 733 N N . THR A 1 96 ? -19.567 3.546 18.800 1.00 93.19 96 THR A N 1
ATOM 734 C CA . THR A 1 96 ? -18.996 2.659 19.819 1.00 93.19 96 THR A CA 1
ATOM 735 C C . THR A 1 96 ? -19.352 1.211 19.510 1.00 93.19 96 THR A C 1
ATOM 737 O O . THR A 1 96 ? -20.524 0.907 19.270 1.00 93.19 96 THR A O 1
ATOM 740 N N . GLY A 1 97 ? -18.352 0.328 19.551 1.00 93.56 97 GLY A N 1
ATOM 741 C CA . GLY A 1 97 ? -18.533 -1.105 19.338 1.00 93.56 97 GLY A CA 1
ATOM 742 C C . GLY A 1 97 ? -19.455 -1.734 20.383 1.00 93.56 97 GLY A C 1
ATOM 743 O O . GLY A 1 97 ? -19.384 -1.418 21.571 1.00 93.56 97 GLY A O 1
ATOM 744 N N . ARG A 1 98 ? -20.335 -2.627 19.933 1.00 94.00 98 ARG A N 1
ATOM 745 C CA . ARG A 1 98 ? -21.290 -3.376 20.755 1.00 94.00 98 ARG A CA 1
ATOM 746 C C . ARG A 1 98 ? -21.277 -4.837 20.328 1.00 94.00 98 ARG A C 1
ATOM 748 O O . ARG A 1 98 ? -20.969 -5.159 19.182 1.00 94.00 98 ARG A O 1
ATOM 755 N N . ARG A 1 99 ? -21.620 -5.737 21.249 1.00 91.81 99 ARG A N 1
ATOM 756 C CA . ARG A 1 99 ? -21.835 -7.141 20.886 1.00 91.81 99 ARG A CA 1
ATOM 757 C C . ARG A 1 99 ? -23.075 -7.238 20.007 1.00 91.81 99 ARG A C 1
ATOM 759 O O . ARG A 1 99 ? -24.085 -6.607 20.321 1.00 91.81 99 ARG A O 1
ATOM 766 N N . LEU A 1 100 ? -23.001 -8.024 18.936 1.00 77.25 100 LEU A N 1
ATOM 767 C CA . LEU A 1 100 ? -24.177 -8.325 18.125 1.00 77.25 100 LEU A CA 1
ATOM 768 C C . LEU A 1 100 ? -25.203 -9.029 19.019 1.00 77.25 100 LEU A C 1
ATOM 770 O O . LEU A 1 100 ? -24.905 -10.063 19.622 1.00 77.25 100 LEU A O 1
ATOM 774 N N . ALA A 1 101 ? -26.390 -8.436 19.153 1.00 68.44 101 ALA A N 1
ATOM 775 C CA . ALA A 1 101 ? -27.516 -9.128 19.759 1.00 68.44 101 ALA A CA 1
ATOM 776 C C . ALA A 1 101 ? -27.854 -10.321 18.856 1.00 68.44 101 ALA A C 1
ATOM 778 O O . ALA A 1 101 ? -27.960 -10.160 17.640 1.00 68.44 101 ALA A O 1
ATOM 779 N N . ARG A 1 102 ? -27.919 -11.510 19.454 1.00 57.75 102 ARG A N 1
ATOM 780 C CA . ARG A 1 102 ? -28.229 -12.752 18.747 1.00 57.75 102 ARG A CA 1
ATOM 781 C C . ARG A 1 102 ? -29.701 -12.794 18.348 1.00 57.75 102 ARG A C 1
ATOM 783 O O . ARG A 1 102 ? -30.523 -12.298 19.152 1.00 57.75 102 ARG A O 1
#

Foldseek 3Di:
DDDDDDDPDDDDDDDDDPVRLVVLCVVCVVVVHHSVVSVVVVVVVVVVVVVVVVVVVVVVVVVVVVCVVPQWDFDPVLVVVCVVCVVVVHDDDDTGTDHPDD